Protein AF-A0A9Q9I8Y9-F1 (afdb_monomer_lite)

Foldseek 3Di:
DDPVVVVVVVVVVVVVVVVVPAPQQWKWKKFWFQDDDPQRIFIATHDTDSDPVVRVVVLVVLQVVQVPPPGRTPDIAMFGHDPVCNVPPDHRHSDPPPGDDDPPVAADPVRHGRVDDD

Secondary structure (DSSP, 8-state):
--HHHHHHHHHHHHHHHHHTS----EEEEEEEEE--TT-SEEEEEEEEES-HHHHHHHHHHHHHHHTTSSS--SEEEEEEE-HHHHHHPPTTB--TTS------TTB-TTS-BTT---

Structure (mmCIF, N/CA/C/O backbone):
data_AF-A0A9Q9I8Y9-F1
#
_entry.id   AF-A0A9Q9I8Y9-F1
#
loop_
_atom_site.group_PDB
_atom_site.id
_atom_site.type_symbol
_atom_site.label_atom_id
_atom_site.label_alt_id
_atom_site.label_comp_id
_atom_site.label_asym_id
_atom_site.label_entity_id
_atom_site.label_seq_id
_atom_site.pdbx_PDB_ins_code
_atom_site.Cartn_x
_atom_site.Cartn_y
_atom_site.Cartn_z
_atom_site.occupancy
_atom_site.B_iso_or_equiv
_atom_site.auth_seq_id
_atom_site.auth_comp_id
_atom_site.auth_asym_id
_atom_site.auth_atom_id
_atom_site.pdbx_PDB_model_num
ATOM 1 N N . MET A 1 1 ? -22.218 -8.005 -40.800 1.00 56.09 1 MET A N 1
ATOM 2 C CA . MET A 1 1 ? -21.967 -8.082 -39.341 1.00 56.09 1 MET A CA 1
ATOM 3 C C . MET A 1 1 ? -23.182 -7.520 -38.600 1.00 56.09 1 MET A C 1
ATOM 5 O O . MET A 1 1 ? -23.412 -6.318 -38.692 1.00 56.09 1 MET A O 1
ATOM 9 N N . PRO A 1 2 ? -24.039 -8.343 -37.965 1.00 65.06 2 PRO A N 1
ATOM 10 C CA . PRO A 1 2 ? -25.325 -7.869 -37.464 1.00 65.06 2 PRO A CA 1
ATOM 11 C C . PRO A 1 2 ? -25.139 -7.116 -36.140 1.00 65.06 2 PRO A C 1
ATOM 13 O O . PRO A 1 2 ? -24.527 -7.624 -35.203 1.00 65.06 2 PRO A O 1
ATOM 16 N N . ARG A 1 3 ? -25.713 -5.909 -36.053 1.00 59.34 3 ARG A N 1
ATOM 17 C CA . ARG A 1 3 ? -25.645 -4.960 -34.917 1.00 59.34 3 ARG A CA 1
ATOM 18 C C . ARG A 1 3 ? -25.956 -5.571 -33.536 1.00 59.34 3 ARG A C 1
ATOM 20 O O . ARG A 1 3 ? -25.594 -4.991 -32.516 1.00 59.34 3 ARG A O 1
ATOM 27 N N . LYS A 1 4 ? -26.611 -6.736 -33.506 1.00 64.88 4 LYS A N 1
ATOM 28 C CA . LYS A 1 4 ? -26.929 -7.513 -32.302 1.00 64.88 4 LYS A CA 1
ATOM 29 C C . LYS A 1 4 ? -25.673 -8.084 -31.628 1.00 64.88 4 LYS A C 1
ATOM 31 O O . LYS A 1 4 ? -25.500 -7.878 -30.435 1.00 64.88 4 LYS A O 1
ATOM 36 N N . ALA A 1 5 ? -24.748 -8.662 -32.399 1.00 69.06 5 ALA A N 1
ATOM 37 C CA . ALA A 1 5 ? -23.518 -9.255 -31.865 1.00 69.06 5 ALA A CA 1
ATOM 38 C C . ALA A 1 5 ? -22.603 -8.207 -31.207 1.00 69.06 5 ALA A C 1
ATOM 40 O O . ALA A 1 5 ? -22.046 -8.449 -30.143 1.00 69.06 5 ALA A O 1
ATOM 41 N N . LEU A 1 6 ? -22.509 -7.008 -31.795 1.00 67.81 6 LEU A N 1
ATOM 42 C CA . LEU A 1 6 ? -21.745 -5.897 -31.220 1.00 67.81 6 LEU A CA 1
ATOM 43 C C . LEU A 1 6 ? -22.374 -5.388 -29.914 1.00 67.81 6 LEU A C 1
ATOM 45 O O . LEU A 1 6 ? -21.666 -5.105 -28.955 1.00 67.81 6 LEU A O 1
ATOM 49 N N . ARG A 1 7 ? -23.709 -5.299 -29.857 1.00 70.31 7 ARG A N 1
ATOM 50 C CA . ARG A 1 7 ? -24.437 -4.870 -28.655 1.00 70.31 7 ARG A CA 1
ATOM 51 C C . ARG A 1 7 ? -24.292 -5.877 -27.514 1.00 70.31 7 ARG A C 1
ATOM 53 O O . ARG A 1 7 ? -24.099 -5.464 -26.373 1.00 70.31 7 ARG A O 1
ATOM 60 N N . ASP A 1 8 ? -24.346 -7.167 -27.828 1.00 72.88 8 ASP A N 1
ATOM 61 C CA . ASP A 1 8 ? -24.161 -8.236 -26.848 1.00 72.88 8 ASP A CA 1
ATOM 62 C C . ASP A 1 8 ? -22.708 -8.279 -26.352 1.00 72.88 8 ASP A C 1
ATOM 64 O O . ASP A 1 8 ? -22.485 -8.357 -25.148 1.00 72.88 8 ASP A O 1
ATOM 68 N N . LEU A 1 9 ? -21.722 -8.072 -27.232 1.00 69.00 9 LEU A N 1
ATOM 69 C CA . LEU A 1 9 ? -20.308 -7.982 -26.854 1.00 69.00 9 LEU A CA 1
ATOM 70 C C . LEU A 1 9 ? -20.020 -6.769 -25.952 1.00 69.00 9 LEU A C 1
ATOM 72 O O . LEU A 1 9 ? -19.363 -6.906 -24.922 1.00 69.00 9 LEU A O 1
ATOM 76 N N . VAL A 1 10 ? -20.561 -5.591 -26.285 1.00 71.50 10 VAL A N 1
ATOM 77 C CA . VAL A 1 10 ? -20.450 -4.385 -25.445 1.00 71.50 10 VAL A CA 1
ATOM 78 C C . VAL A 1 10 ? -21.114 -4.606 -24.086 1.00 71.50 10 VAL A C 1
ATOM 80 O O . VAL A 1 10 ? -20.544 -4.233 -23.064 1.00 71.50 10 VAL A O 1
ATOM 83 N N . ARG A 1 11 ? -22.281 -5.262 -24.048 1.00 65.00 11 ARG A N 1
ATOM 84 C CA . ARG A 1 11 ? -22.973 -5.604 -22.800 1.00 65.00 11 ARG A CA 1
ATOM 85 C C . ARG A 1 11 ? -22.157 -6.579 -21.952 1.00 65.00 11 ARG A C 1
ATOM 87 O O . ARG A 1 11 ? -22.025 -6.339 -20.759 1.00 65.00 11 ARG A O 1
ATOM 94 N N . THR A 1 12 ? -21.567 -7.618 -22.540 1.00 58.50 12 THR A N 1
ATOM 95 C CA . THR A 1 12 ? -20.705 -8.572 -21.825 1.00 58.50 12 THR A CA 1
ATOM 96 C C . THR A 1 12 ? -19.421 -7.917 -21.319 1.00 58.50 12 THR A C 1
ATOM 98 O O . THR A 1 12 ? -18.992 -8.204 -20.204 1.00 58.50 12 THR A O 1
ATOM 101 N N . LEU A 1 13 ? -18.822 -6.999 -22.081 1.00 54.16 13 LEU A N 1
ATOM 102 C CA . LEU A 1 13 ? -17.652 -6.233 -21.643 1.00 54.16 13 LEU A CA 1
ATOM 103 C C . LEU A 1 13 ? -18.000 -5.259 -20.512 1.00 54.16 13 LEU A C 1
ATOM 105 O O . LEU A 1 13 ? -17.259 -5.185 -19.535 1.00 54.16 13 LEU A O 1
ATOM 109 N N . LEU A 1 14 ? -19.148 -4.575 -20.583 1.00 53.12 14 LEU A N 1
ATOM 110 C CA . LEU A 1 14 ? -19.650 -3.750 -19.480 1.00 53.12 14 LEU A CA 1
ATOM 111 C C . LEU A 1 14 ? -19.963 -4.595 -18.243 1.00 53.12 14 LEU A C 1
ATOM 113 O O . LEU A 1 14 ? -19.573 -4.226 -17.144 1.00 53.12 14 LEU A O 1
ATOM 117 N N . GLN A 1 15 ? -20.618 -5.744 -18.410 1.00 49.44 15 GLN A N 1
ATOM 118 C CA . GLN A 1 15 ? -20.932 -6.659 -17.314 1.00 49.44 15 GLN A CA 1
ATOM 119 C C . GLN A 1 15 ? -19.673 -7.261 -16.694 1.00 49.44 15 GLN A C 1
ATOM 121 O O . GLN A 1 15 ? -19.630 -7.385 -15.483 1.00 49.44 15 GLN A O 1
ATOM 126 N N . ARG A 1 16 ? -18.620 -7.564 -17.465 1.00 47.50 16 ARG A N 1
ATOM 127 C CA . ARG A 1 16 ? -17.309 -7.969 -16.924 1.00 47.50 16 ARG A CA 1
ATOM 128 C C . ARG A 1 16 ? -16.589 -6.822 -16.217 1.00 47.50 16 ARG A C 1
ATOM 130 O O . ARG A 1 16 ? -15.936 -7.060 -15.212 1.00 47.50 16 ARG A O 1
ATOM 137 N N . ARG A 1 17 ? -16.740 -5.584 -16.691 1.00 45.47 17 ARG A N 1
ATOM 138 C CA . ARG A 1 17 ? -16.192 -4.382 -16.039 1.00 45.47 17 ARG A CA 1
ATOM 139 C C . ARG A 1 17 ? -16.923 -4.046 -14.732 1.00 45.47 17 ARG A C 1
ATOM 141 O O . ARG A 1 17 ? -16.293 -3.571 -13.799 1.00 45.47 17 ARG A O 1
ATOM 148 N N . LEU A 1 18 ? -18.224 -4.335 -14.660 1.00 46.59 18 LEU A N 1
ATOM 149 C CA . LEU A 1 18 ? -19.065 -4.160 -13.469 1.00 46.59 18 LEU A CA 1
ATOM 150 C C . LEU A 1 18 ? -18.995 -5.359 -12.506 1.00 46.59 18 LEU A C 1
ATOM 152 O O . LEU A 1 18 ? -19.034 -5.163 -11.301 1.00 46.59 18 LEU A O 1
ATOM 156 N N . ALA A 1 19 ? -18.841 -6.589 -13.001 1.00 44.06 19 ALA A N 1
ATOM 157 C CA . ALA A 1 19 ? -18.572 -7.784 -12.191 1.00 44.06 19 ALA A CA 1
ATOM 158 C C . ALA A 1 19 ? -17.113 -7.838 -11.706 1.00 44.06 19 ALA A C 1
ATOM 160 O O . ALA A 1 19 ? -16.819 -8.480 -10.705 1.00 44.06 19 ALA A O 1
ATOM 161 N N . GLY A 1 20 ? -16.216 -7.129 -12.397 1.00 42.50 20 GLY A N 1
ATOM 162 C CA . GLY A 1 20 ? -14.872 -6.774 -11.948 1.00 42.50 20 GLY A CA 1
ATOM 163 C C . GLY A 1 20 ? -14.836 -5.535 -11.051 1.00 42.50 20 GLY A C 1
ATOM 164 O O . GLY A 1 20 ? -13.746 -5.081 -10.709 1.00 42.50 20 GLY A O 1
ATOM 165 N N . ALA A 1 21 ? -15.991 -4.991 -10.639 1.00 48.56 21 ALA A N 1
ATOM 166 C CA . ALA A 1 21 ? -16.041 -4.150 -9.452 1.00 48.56 21 ALA A CA 1
ATOM 167 C C . ALA A 1 21 ? -15.774 -5.065 -8.252 1.00 48.56 21 ALA A C 1
ATOM 169 O O . ALA A 1 21 ? -16.695 -5.576 -7.614 1.00 48.56 21 ALA A O 1
ATOM 170 N N . ALA A 1 22 ? -14.488 -5.335 -8.021 1.00 56.12 22 ALA A N 1
ATOM 171 C CA . ALA A 1 22 ? -13.975 -5.945 -6.813 1.00 56.12 22 ALA A CA 1
ATOM 172 C C . ALA A 1 22 ? -14.752 -5.372 -5.626 1.00 56.12 22 ALA A C 1
ATOM 174 O O . ALA A 1 22 ? -14.798 -4.153 -5.433 1.00 56.12 22 ALA A O 1
ATOM 175 N N . ARG A 1 23 ? -15.455 -6.240 -4.892 1.00 64.75 23 ARG A N 1
ATOM 176 C CA . ARG A 1 23 ? -16.218 -5.830 -3.714 1.00 64.75 23 ARG A CA 1
ATOM 177 C C . ARG A 1 23 ? -15.235 -5.308 -2.680 1.00 64.75 23 ARG A C 1
ATOM 179 O O . ARG A 1 23 ? -14.692 -6.099 -1.927 1.00 64.75 23 ARG A O 1
ATOM 186 N N . VAL A 1 24 ? -15.022 -3.997 -2.640 1.00 80.06 24 VAL A N 1
ATOM 187 C CA . VAL A 1 24 ? -14.181 -3.358 -1.627 1.00 80.06 24 VAL A CA 1
ATOM 188 C C . VAL A 1 24 ? -14.709 -3.744 -0.245 1.00 80.06 24 VAL A C 1
ATOM 190 O O . VAL A 1 24 ? -15.813 -3.348 0.128 1.00 80.06 24 VAL A O 1
ATOM 193 N N . ASP A 1 25 ? -13.930 -4.525 0.501 1.00 87.50 25 ASP A N 1
ATOM 194 C CA . ASP A 1 25 ? -14.267 -4.964 1.861 1.00 87.50 25 ASP A CA 1
ATOM 195 C C . ASP A 1 25 ? -13.225 -4.524 2.902 1.00 87.50 25 ASP A C 1
ATOM 197 O O . ASP A 1 25 ? -13.370 -4.804 4.095 1.00 87.50 25 ASP A O 1
ATOM 201 N N . GLY A 1 26 ? -12.208 -3.779 2.468 1.00 92.38 26 GLY A N 1
ATOM 202 C CA . GLY A 1 26 ? -11.235 -3.150 3.339 1.00 92.38 26 GLY A CA 1
ATOM 203 C C . GLY A 1 26 ? -10.315 -2.174 2.617 1.00 92.38 26 GLY A C 1
ATOM 204 O O . GLY A 1 26 ? -10.636 -1.593 1.579 1.00 92.38 26 GLY A O 1
ATOM 205 N N . PHE A 1 27 ? -9.165 -1.964 3.239 1.00 93.06 27 PHE A N 1
ATOM 206 C CA . PHE A 1 27 ? -8.158 -0.993 2.855 1.00 93.06 27 PHE A CA 1
ATOM 207 C C . PHE A 1 27 ? -6.775 -1.612 3.018 1.00 93.06 27 PHE A C 1
ATOM 209 O O . PHE A 1 27 ? -6.547 -2.382 3.951 1.00 93.06 27 PHE A O 1
ATOM 216 N N . ALA A 1 28 ? -5.840 -1.234 2.155 1.00 94.75 28 ALA A N 1
ATOM 217 C CA . ALA A 1 28 ? -4.431 -1.593 2.272 1.00 94.75 28 ALA A CA 1
ATOM 218 C C . ALA A 1 28 ? -3.549 -0.344 2.195 1.00 94.75 28 ALA A C 1
ATOM 220 O O . ALA A 1 28 ? -3.941 0.676 1.623 1.00 94.75 28 ALA A O 1
ATOM 221 N N . VAL A 1 29 ? -2.349 -0.433 2.766 1.00 94.19 29 VAL A N 1
ATOM 222 C CA . VAL A 1 29 ? -1.293 0.563 2.579 1.00 94.19 29 VAL A CA 1
ATOM 223 C C . VAL A 1 29 ? -0.524 0.205 1.318 1.00 94.19 29 VAL A C 1
ATOM 225 O O . VAL A 1 29 ? 0.107 -0.850 1.251 1.00 94.19 29 VAL A O 1
ATOM 228 N N . ARG A 1 30 ? -0.573 1.093 0.332 1.00 93.69 30 ARG A N 1
ATOM 229 C CA . ARG A 1 30 ? 0.197 1.014 -0.899 1.00 93.69 30 ARG A CA 1
ATOM 230 C C . ARG A 1 30 ? 1.507 1.777 -0.738 1.00 93.69 30 ARG A C 1
ATOM 232 O O . ARG A 1 30 ? 1.492 2.941 -0.338 1.00 93.69 30 ARG A O 1
ATOM 239 N N . LEU A 1 31 ? 2.610 1.118 -1.064 1.00 92.38 31 LEU A N 1
ATOM 240 C CA . LEU A 1 31 ? 3.944 1.706 -1.135 1.00 92.38 31 LEU A CA 1
ATOM 241 C C . LEU A 1 31 ? 4.366 1.711 -2.598 1.00 92.38 31 LEU A C 1
ATOM 243 O O . LEU A 1 31 ? 4.438 0.642 -3.195 1.00 92.38 31 LEU A O 1
ATOM 247 N N . ASP A 1 32 ? 4.602 2.888 -3.166 1.00 91.50 32 ASP A N 1
ATOM 248 C CA . ASP A 1 32 ? 5.127 3.025 -4.524 1.00 91.50 32 ASP A CA 1
ATOM 249 C C . ASP A 1 32 ? 6.647 3.174 -4.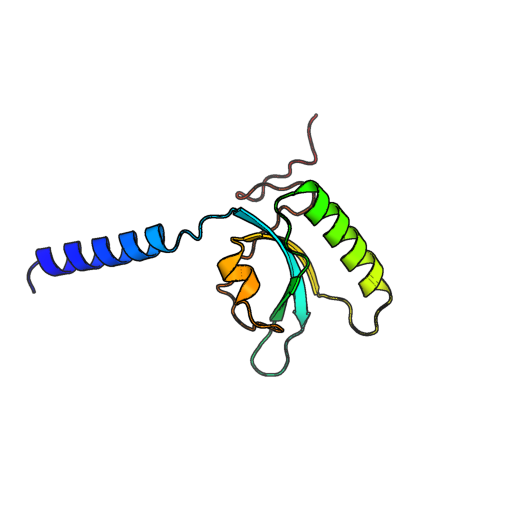468 1.00 91.50 32 ASP A C 1
ATOM 251 O O . ASP A 1 32 ? 7.172 4.020 -3.746 1.00 91.50 32 AS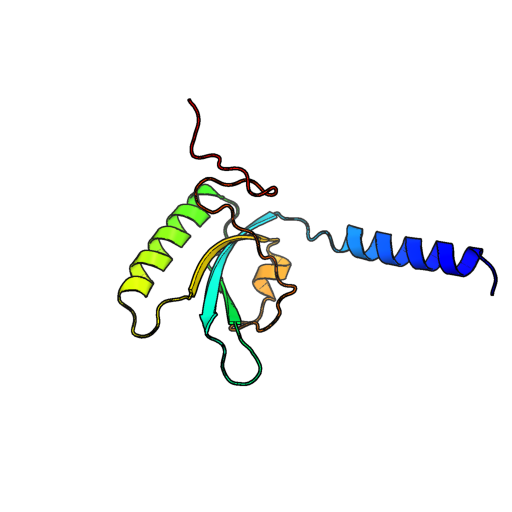P A O 1
ATOM 255 N N . TRP A 1 33 ? 7.351 2.371 -5.252 1.00 91.00 33 TRP A N 1
ATOM 256 C CA . TRP A 1 33 ? 8.805 2.309 -5.320 1.00 91.00 33 TRP A CA 1
ATOM 257 C C . TRP A 1 33 ? 9.295 2.725 -6.708 1.00 91.00 33 TRP A C 1
ATOM 259 O O . TRP A 1 33 ? 8.581 2.526 -7.700 1.00 91.00 33 TRP A O 1
ATOM 269 N N . PRO A 1 34 ? 10.516 3.272 -6.819 1.00 88.06 34 PRO A N 1
ATOM 270 C CA . PRO A 1 34 ? 11.139 3.447 -8.121 1.00 88.06 34 PRO A CA 1
ATOM 271 C C . PRO A 1 34 ? 11.348 2.076 -8.774 1.00 88.06 34 PRO A C 1
ATOM 273 O O . PRO A 1 34 ? 11.896 1.162 -8.160 1.00 88.06 34 PRO A O 1
ATOM 276 N N . GLY A 1 35 ? 10.883 1.930 -10.014 1.00 83.69 35 GLY A N 1
ATOM 277 C CA . GLY A 1 35 ? 11.134 0.727 -10.798 1.00 83.69 35 GLY A CA 1
ATOM 278 C C . GLY A 1 35 ? 12.517 0.747 -11.460 1.00 83.69 35 GLY A C 1
ATOM 279 O O . GLY A 1 35 ? 13.199 1.773 -11.498 1.00 83.69 35 GLY A O 1
ATOM 280 N N . TYR A 1 36 ? 12.924 -0.401 -12.004 1.00 76.62 36 TYR A N 1
ATOM 281 C CA . TYR A 1 36 ? 14.167 -0.552 -12.762 1.00 76.62 36 TYR A CA 1
ATOM 282 C C . TYR A 1 36 ? 13.880 -0.945 -14.219 1.00 76.62 36 TYR A C 1
ATOM 284 O O . TYR A 1 36 ? 12.948 -1.698 -14.515 1.00 76.62 36 TYR A O 1
ATOM 292 N N . GLY A 1 37 ? 14.715 -0.464 -15.145 1.00 79.94 37 GLY A N 1
ATOM 293 C CA . GLY A 1 37 ? 14.609 -0.785 -16.571 1.00 79.94 37 GLY A CA 1
ATOM 294 C C . GLY A 1 37 ? 13.345 -0.192 -17.218 1.00 79.94 37 GLY A C 1
ATOM 295 O O . GLY A 1 37 ? 13.141 1.016 -17.126 1.00 79.94 37 GLY A O 1
ATOM 296 N N . PRO A 1 38 ? 12.500 -0.991 -17.900 1.00 79.44 38 PRO A N 1
ATOM 297 C CA . PRO A 1 38 ? 11.304 -0.486 -18.582 1.00 79.44 38 PRO A CA 1
ATOM 298 C C . PRO A 1 38 ? 10.140 -0.161 -17.629 1.00 79.44 38 PRO A C 1
ATOM 300 O O . PRO A 1 38 ? 9.139 0.411 -18.058 1.00 79.44 38 PRO A O 1
ATOM 303 N N . VAL A 1 39 ? 10.239 -0.541 -16.351 1.00 77.25 39 VAL A N 1
ATOM 304 C CA . VAL A 1 39 ? 9.217 -0.274 -15.334 1.00 77.25 39 VAL A CA 1
ATOM 305 C C . VAL A 1 39 ? 9.598 0.999 -14.591 1.00 77.25 39 VAL A C 1
ATOM 307 O O . VAL A 1 39 ? 10.622 1.037 -13.918 1.00 77.25 39 VAL A O 1
ATOM 310 N N . LEU A 1 40 ? 8.768 2.039 -14.694 1.00 80.38 40 LEU A N 1
ATOM 311 C CA . LEU A 1 40 ? 9.028 3.323 -14.030 1.00 80.38 40 LEU A CA 1
ATOM 312 C C . LEU A 1 40 ? 8.689 3.292 -12.534 1.00 80.38 40 LEU A C 1
ATOM 314 O O . LEU A 1 40 ? 9.369 3.924 -11.730 1.00 80.38 40 LEU A O 1
ATOM 318 N N . VAL A 1 41 ? 7.641 2.556 -12.158 1.00 85.19 41 VAL A N 1
ATOM 319 C CA . VAL A 1 41 ? 7.146 2.451 -10.780 1.00 85.19 41 VAL A CA 1
ATOM 320 C C . VAL A 1 41 ? 6.655 1.029 -10.540 1.00 85.19 41 VAL A C 1
ATOM 322 O O . VAL A 1 41 ? 5.904 0.490 -11.355 1.00 85.19 41 VAL A O 1
ATOM 325 N N . CYS A 1 42 ? 7.047 0.438 -9.417 1.00 91.06 42 CYS A N 1
ATOM 326 C CA . CYS A 1 42 ? 6.418 -0.768 -8.883 1.00 91.06 42 CYS A CA 1
ATOM 327 C C . CYS A 1 42 ? 5.773 -0.458 -7.531 1.00 91.06 42 CYS A C 1
ATOM 329 O O . CYS A 1 42 ? 6.020 0.595 -6.948 1.00 91.06 42 CYS A O 1
ATOM 331 N N . HIS A 1 43 ? 4.899 -1.336 -7.046 1.00 91.75 43 HIS A N 1
ATOM 332 C CA . HIS A 1 43 ? 4.234 -1.100 -5.771 1.00 91.75 43 HIS A CA 1
ATOM 333 C C . HIS A 1 43 ? 3.979 -2.369 -4.973 1.00 91.75 43 HIS A C 1
ATOM 335 O O . HIS A 1 43 ? 3.766 -3.448 -5.528 1.00 91.75 43 HIS A O 1
ATOM 341 N N . ASP A 1 44 ? 3.920 -2.190 -3.658 1.00 92.56 44 ASP A N 1
ATOM 342 C CA . ASP A 1 44 ? 3.476 -3.200 -2.710 1.00 92.56 44 ASP A CA 1
ATOM 343 C C . ASP A 1 44 ? 2.149 -2.803 -2.087 1.00 92.56 44 ASP A C 1
ATOM 345 O O . ASP A 1 44 ? 1.931 -1.642 -1.733 1.00 92.56 44 ASP A O 1
ATOM 349 N N . LEU A 1 45 ? 1.287 -3.794 -1.873 1.00 93.50 45 LEU A N 1
ATOM 350 C CA . LEU A 1 45 ? 0.136 -3.664 -0.993 1.00 93.50 45 LEU A CA 1
ATOM 351 C C . LEU A 1 45 ? 0.450 -4.362 0.322 1.00 93.50 45 LEU A C 1
ATOM 353 O O . LEU A 1 45 ? 0.791 -5.542 0.365 1.00 93.50 45 LEU A O 1
ATOM 357 N N . THR A 1 46 ? 0.324 -3.628 1.418 1.00 93.50 46 THR A N 1
ATOM 358 C CA . THR A 1 46 ? 0.669 -4.111 2.751 1.00 93.50 46 THR A CA 1
ATOM 359 C C . THR A 1 46 ? -0.453 -3.828 3.741 1.00 93.50 46 THR A C 1
ATOM 361 O O . THR A 1 46 ? -1.309 -2.972 3.523 1.00 93.50 46 THR A O 1
ATOM 364 N N . GLN A 1 47 ? -0.432 -4.550 4.864 1.00 93.50 47 GLN A N 1
ATOM 365 C CA . GLN A 1 47 ? -1.197 -4.191 6.060 1.00 93.50 47 GLN A CA 1
ATOM 366 C C . GLN A 1 47 ? -2.714 -4.046 5.826 1.00 93.50 47 GLN A C 1
ATOM 368 O O . GLN A 1 47 ? -3.319 -3.086 6.299 1.00 93.50 47 GLN A O 1
ATOM 373 N N . PHE A 1 48 ? -3.335 -5.008 5.131 1.00 95.25 48 PHE A N 1
ATOM 374 C CA . PHE A 1 48 ? -4.785 -5.008 4.936 1.00 95.25 48 PHE A CA 1
ATOM 375 C C . PHE A 1 48 ? -5.549 -4.888 6.2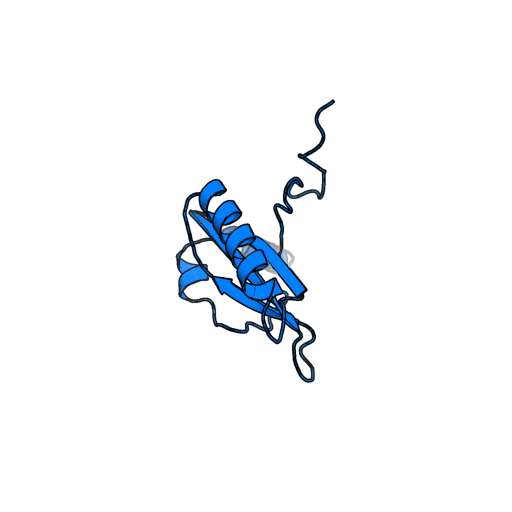58 1.00 95.25 48 PHE A C 1
ATOM 377 O O . PHE A 1 48 ? -5.225 -5.520 7.270 1.00 95.25 48 PHE A O 1
ATOM 384 N N . THR A 1 49 ? -6.611 -4.094 6.236 1.00 95.81 49 THR A N 1
ATOM 385 C CA . THR A 1 49 ? -7.540 -3.959 7.346 1.00 95.81 49 THR A CA 1
ATOM 386 C C . THR A 1 49 ? -8.909 -3.504 6.860 1.00 95.81 49 THR A C 1
ATOM 388 O O . THR A 1 49 ? -9.032 -2.738 5.911 1.00 95.81 49 THR A O 1
ATOM 391 N N . ARG A 1 50 ? -9.966 -3.912 7.564 1.00 94.94 50 ARG A N 1
ATOM 392 C CA . ARG A 1 50 ? -11.330 -3.430 7.304 1.00 94.94 50 ARG A CA 1
ATOM 393 C C . ARG A 1 50 ? -11.600 -2.018 7.852 1.00 94.94 50 ARG A C 1
ATOM 395 O O . ARG A 1 50 ? -12.678 -1.480 7.639 1.00 94.94 50 ARG A O 1
ATOM 402 N N . SER A 1 51 ? -10.647 -1.410 8.568 1.00 92.94 51 SER A N 1
ATOM 403 C CA . SER A 1 51 ? -10.790 -0.080 9.179 1.00 92.94 51 SER A CA 1
ATOM 404 C C . SER A 1 51 ? -9.928 0.966 8.470 1.00 92.94 51 SER A C 1
ATOM 406 O O . SER A 1 51 ? -8.699 0.914 8.536 1.00 92.94 51 SER A O 1
ATOM 408 N N . LEU A 1 52 ? -10.571 1.972 7.866 1.00 90.62 52 LEU A N 1
ATOM 409 C CA . LEU A 1 52 ? -9.879 3.094 7.222 1.00 90.62 52 LEU A CA 1
ATOM 410 C C . LEU A 1 52 ? -8.974 3.856 8.201 1.00 90.62 52 LEU A C 1
ATOM 412 O O . LEU A 1 52 ? -7.865 4.251 7.853 1.00 90.62 52 LEU A O 1
ATOM 416 N N . GLU A 1 53 ? -9.424 4.055 9.439 1.00 93.12 53 GLU A N 1
ATOM 417 C CA . GLU A 1 53 ? -8.628 4.746 10.454 1.00 93.12 53 GLU A CA 1
ATOM 418 C C . GLU A 1 53 ? -7.353 3.964 10.789 1.00 93.12 53 GLU A C 1
ATOM 420 O O . GLU A 1 53 ? -6.260 4.535 10.856 1.00 93.12 53 GLU A O 1
ATOM 425 N N . ARG A 1 54 ? -7.468 2.639 10.939 1.00 95.75 54 ARG A N 1
ATOM 426 C CA . ARG A 1 54 ? -6.308 1.777 11.172 1.00 95.75 54 ARG A CA 1
ATOM 427 C C . ARG A 1 54 ? -5.347 1.811 9.985 1.00 95.75 54 ARG A C 1
ATOM 429 O O . ARG A 1 54 ? -4.151 1.965 10.222 1.00 95.75 54 ARG A O 1
ATOM 436 N N . ALA A 1 55 ? -5.865 1.762 8.756 1.00 94.38 55 ALA A N 1
ATOM 437 C CA . ALA A 1 55 ? -5.065 1.877 7.538 1.00 94.38 55 ALA A CA 1
ATOM 438 C C . ALA A 1 55 ? -4.320 3.222 7.464 1.00 94.38 55 ALA A C 1
ATOM 440 O O . ALA A 1 55 ? -3.135 3.257 7.150 1.00 94.38 55 ALA A O 1
ATOM 441 N N . ARG A 1 56 ? -4.964 4.335 7.845 1.00 92.88 56 ARG A N 1
ATOM 442 C CA . ARG A 1 56 ? -4.317 5.659 7.922 1.00 92.88 56 ARG A CA 1
ATOM 443 C C . ARG A 1 56 ? -3.193 5.696 8.955 1.00 92.88 56 ARG A C 1
ATOM 445 O O . ARG A 1 56 ? -2.099 6.166 8.658 1.00 92.88 56 ARG A O 1
ATOM 452 N N . ARG A 1 57 ? -3.427 5.169 10.163 1.00 95.12 57 ARG A N 1
ATOM 453 C CA . ARG A 1 57 ? -2.385 5.081 11.206 1.00 95.12 57 ARG A CA 1
ATOM 454 C C . ARG A 1 57 ? -1.206 4.218 10.747 1.00 95.12 57 ARG A C 1
ATOM 456 O O . ARG A 1 57 ? -0.059 4.521 11.060 1.00 95.12 57 ARG A O 1
ATOM 463 N N . GLN A 1 58 ? -1.496 3.143 10.025 1.00 95.31 58 GLN A N 1
ATOM 464 C CA . GLN A 1 58 ? -0.518 2.248 9.414 1.00 95.31 58 GLN A CA 1
ATOM 465 C C . GLN A 1 58 ? 0.303 2.944 8.322 1.00 95.31 58 GLN A C 1
ATOM 467 O O . GLN A 1 58 ? 1.527 2.869 8.369 1.00 95.31 58 GLN A O 1
ATOM 472 N N . ALA A 1 59 ? -0.336 3.711 7.435 1.00 94.00 59 ALA A N 1
ATOM 473 C CA . ALA A 1 59 ? 0.343 4.515 6.421 1.00 94.00 59 ALA A CA 1
ATOM 474 C C . ALA A 1 59 ? 1.320 5.524 7.047 1.00 94.00 59 ALA A C 1
ATOM 476 O O . ALA A 1 59 ? 2.489 5.543 6.682 1.00 94.00 59 ALA A O 1
ATOM 477 N N . VAL A 1 60 ? 0.897 6.270 8.075 1.00 93.81 60 VAL A N 1
ATOM 478 C CA . VAL A 1 60 ? 1.785 7.206 8.798 1.00 93.81 60 VAL A CA 1
ATOM 479 C C . VAL A 1 60 ? 2.970 6.478 9.445 1.00 93.81 60 VAL A C 1
ATOM 481 O O . VAL A 1 60 ? 4.091 6.984 9.458 1.00 93.81 60 VAL A O 1
ATOM 484 N N . LYS A 1 61 ? 2.750 5.278 9.998 1.00 93.75 61 LYS A N 1
ATOM 485 C CA . LYS A 1 61 ? 3.844 4.457 10.542 1.00 93.75 61 LYS A CA 1
ATOM 486 C C . LYS A 1 61 ? 4.801 3.995 9.446 1.00 93.75 61 LYS A C 1
ATOM 488 O O . LYS A 1 61 ? 6.005 4.034 9.674 1.00 93.75 61 LYS A O 1
ATOM 493 N N . ALA A 1 62 ? 4.284 3.578 8.292 1.00 91.94 62 ALA A N 1
ATOM 494 C CA . ALA A 1 62 ? 5.093 3.159 7.154 1.00 91.94 62 ALA A CA 1
ATOM 495 C C . ALA A 1 62 ? 5.933 4.325 6.617 1.00 91.94 62 ALA A C 1
ATOM 497 O O . ALA A 1 62 ? 7.138 4.179 6.456 1.00 91.94 62 ALA A O 1
ATOM 498 N N . GLU A 1 63 ? 5.334 5.501 6.445 1.00 91.19 63 GLU A N 1
ATOM 499 C CA . GLU A 1 63 ? 6.032 6.717 6.021 1.00 91.19 63 GLU A CA 1
ATOM 500 C C . GLU A 1 63 ? 7.170 7.084 6.986 1.00 91.19 63 GLU A C 1
ATOM 502 O O . GLU A 1 63 ? 8.303 7.305 6.567 1.00 91.19 63 GLU A O 1
ATOM 507 N N . ARG A 1 64 ? 6.914 7.054 8.302 1.00 91.50 64 ARG A N 1
ATOM 508 C CA . ARG A 1 64 ? 7.946 7.308 9.326 1.00 91.50 64 ARG A CA 1
ATOM 509 C C . ARG A 1 64 ? 9.035 6.241 9.383 1.00 91.50 64 ARG A C 1
ATOM 511 O O . ARG A 1 64 ? 10.164 6.556 9.743 1.00 91.50 64 ARG A O 1
ATOM 518 N N . TYR A 1 65 ? 8.686 4.987 9.120 1.00 90.56 65 TYR A N 1
ATOM 519 C CA . TYR A 1 65 ? 9.645 3.888 9.093 1.00 90.56 65 TYR A CA 1
ATOM 520 C C . TYR A 1 65 ? 10.595 4.047 7.904 1.00 90.56 65 TYR A C 1
ATOM 522 O O . TYR A 1 65 ? 11.813 4.010 8.070 1.00 90.56 65 TYR A O 1
ATOM 530 N N . TRP A 1 66 ? 10.036 4.295 6.719 1.00 88.50 66 TRP A N 1
ATOM 531 C CA . TRP A 1 66 ? 10.802 4.379 5.483 1.00 88.50 66 TRP A CA 1
ATOM 532 C C . TRP A 1 66 ? 11.513 5.712 5.266 1.00 88.50 66 TRP A C 1
ATOM 534 O O . TRP A 1 66 ? 12.494 5.742 4.530 1.00 88.50 66 TRP A O 1
ATOM 544 N N . SER A 1 67 ? 11.110 6.794 5.940 1.00 84.31 67 SER A N 1
ATOM 545 C CA . SER A 1 67 ? 11.818 8.083 5.858 1.00 84.31 67 SER A CA 1
ATOM 546 C C . SER A 1 67 ? 13.265 8.028 6.359 1.00 84.31 67 SER A C 1
ATOM 548 O O . SER A 1 67 ? 14.052 8.921 6.061 1.00 84.31 67 SER A O 1
ATOM 550 N N . ARG A 1 68 ? 13.628 6.981 7.113 1.00 82.94 68 ARG A N 1
ATOM 551 C CA . ARG A 1 68 ? 14.996 6.711 7.582 1.00 82.94 68 ARG A CA 1
ATOM 552 C C . ARG A 1 68 ? 15.671 5.551 6.840 1.00 82.94 68 ARG A C 1
ATOM 554 O O . ARG A 1 68 ? 16.769 5.154 7.219 1.00 82.94 68 ARG A O 1
ATOM 561 N N . GLY A 1 69 ? 15.000 4.969 5.846 1.00 80.06 69 GLY A N 1
ATOM 562 C CA . GLY A 1 69 ? 15.505 3.842 5.069 1.00 80.06 69 GLY A CA 1
ATOM 563 C C . GLY A 1 69 ? 16.471 4.270 3.957 1.00 80.06 69 GLY A C 1
ATOM 564 O O . GLY A 1 69 ? 16.484 5.436 3.568 1.00 80.06 69 GLY A O 1
ATOM 565 N N . PRO A 1 70 ? 17.261 3.329 3.408 1.00 81.19 70 PRO A N 1
ATOM 566 C CA . PRO A 1 70 ? 18.201 3.612 2.319 1.00 81.19 70 PRO A CA 1
ATOM 567 C C . PRO A 1 70 ? 17.502 3.982 1.002 1.00 81.19 70 PRO A C 1
ATOM 569 O O . PRO A 1 70 ? 18.092 4.657 0.165 1.00 81.19 70 PRO A O 1
ATOM 572 N N . LEU A 1 71 ? 16.251 3.549 0.826 1.00 84.12 71 LEU A N 1
ATOM 573 C CA . LEU A 1 71 ? 15.412 3.878 -0.319 1.00 84.12 71 LEU A CA 1
ATOM 574 C C . LEU A 1 71 ? 13.992 4.183 0.181 1.00 84.12 71 LEU A C 1
ATOM 576 O O . LEU A 1 71 ? 13.268 3.250 0.533 1.00 84.12 71 LEU A O 1
ATOM 580 N N . PRO A 1 72 ? 13.591 5.461 0.279 1.00 86.38 72 PRO A N 1
ATOM 581 C CA . PRO A 1 72 ? 12.227 5.802 0.652 1.00 86.38 72 PRO A CA 1
ATOM 582 C C . PRO A 1 72 ? 11.263 5.503 -0.512 1.00 86.38 72 PRO A C 1
ATOM 584 O O . PRO A 1 72 ? 11.636 5.674 -1.677 1.00 86.38 72 PRO A O 1
ATOM 587 N N . PRO A 1 73 ? 10.018 5.081 -0.228 1.00 90.25 73 PRO A N 1
ATOM 588 C CA . PRO A 1 73 ? 8.989 4.968 -1.248 1.00 90.25 73 PRO A CA 1
ATOM 589 C C . PRO A 1 73 ? 8.688 6.350 -1.835 1.00 90.25 73 PRO A C 1
ATOM 591 O O . PRO A 1 73 ? 8.697 7.359 -1.128 1.00 90.25 73 PRO A O 1
ATOM 594 N N . LEU A 1 74 ? 8.375 6.382 -3.129 1.00 90.31 74 LEU A N 1
ATOM 595 C CA . LEU A 1 74 ? 7.929 7.576 -3.847 1.00 90.31 74 LEU A CA 1
ATOM 596 C C . LEU A 1 74 ? 6.594 8.087 -3.300 1.00 90.31 74 LEU A C 1
ATOM 598 O O . LEU A 1 74 ? 6.351 9.292 -3.273 1.00 90.31 74 LEU A O 1
ATOM 602 N N . ALA A 1 75 ? 5.729 7.167 -2.871 1.00 89.75 75 ALA A N 1
ATOM 603 C CA . ALA A 1 75 ? 4.462 7.492 -2.242 1.00 89.75 75 ALA A CA 1
ATOM 604 C C . ALA A 1 75 ? 4.027 6.406 -1.253 1.00 89.75 75 ALA A C 1
ATOM 606 O O . ALA A 1 75 ? 4.250 5.212 -1.459 1.00 89.75 75 ALA A O 1
ATOM 607 N N . VAL A 1 76 ? 3.344 6.838 -0.194 1.00 92.00 76 VAL A N 1
ATOM 608 C CA . VAL A 1 76 ? 2.636 5.971 0.751 1.00 92.00 76 VAL A CA 1
ATOM 609 C C . VAL A 1 76 ? 1.171 6.383 0.742 1.00 92.00 76 VAL A C 1
ATOM 611 O O . VAL A 1 76 ? 0.836 7.511 1.099 1.00 92.00 76 VAL A O 1
ATOM 614 N N . THR A 1 77 ? 0.279 5.490 0.320 1.00 89.81 77 THR A N 1
ATOM 615 C CA . THR A 1 77 ? -1.155 5.795 0.201 1.00 89.81 77 THR A CA 1
ATOM 616 C C . THR A 1 77 ? -2.020 4.706 0.819 1.00 89.81 77 THR A C 1
ATOM 618 O O . THR A 1 77 ? -1.585 3.577 1.020 1.00 89.81 77 THR A O 1
ATOM 621 N N . VAL A 1 78 ? -3.264 5.046 1.157 1.00 91.38 78 VAL A N 1
ATOM 622 C CA . VAL A 1 78 ? -4.281 4.062 1.544 1.00 91.38 78 VAL A CA 1
ATOM 623 C C . VAL A 1 78 ? -5.196 3.841 0.351 1.00 91.38 78 VAL A C 1
ATOM 625 O O . VAL A 1 78 ? -5.737 4.812 -0.180 1.00 91.38 78 VAL A O 1
ATOM 628 N N . VAL A 1 79 ? -5.385 2.580 -0.038 1.00 90.38 79 VAL A N 1
ATOM 629 C CA . VAL A 1 79 ? -6.233 2.199 -1.172 1.00 90.38 79 VAL A CA 1
ATOM 630 C C . VAL A 1 79 ? -7.384 1.296 -0.723 1.00 90.38 79 VAL A C 1
ATOM 632 O O . VAL A 1 79 ? -7.156 0.381 0.074 1.00 90.38 79 VAL A O 1
ATOM 635 N N . PRO A 1 80 ? -8.618 1.531 -1.205 1.00 88.94 80 PRO A N 1
ATOM 636 C CA . PRO A 1 80 ? -9.711 0.583 -1.037 1.00 88.94 80 PRO A CA 1
ATOM 637 C C . PRO A 1 80 ? -9.428 -0.680 -1.854 1.00 88.94 80 PRO A C 1
ATOM 639 O O . PRO A 1 80 ? -9.050 -0.599 -3.024 1.00 88.94 80 PRO A O 1
ATOM 642 N N . ILE A 1 81 ? -9.608 -1.847 -1.243 1.00 88.12 81 ILE A N 1
ATOM 643 C CA . ILE A 1 81 ? -9.367 -3.135 -1.894 1.00 88.12 81 ILE A CA 1
ATOM 644 C C . ILE A 1 81 ? -10.193 -4.232 -1.227 1.00 88.12 81 ILE A C 1
ATOM 646 O O . ILE A 1 81 ? -10.566 -4.115 -0.059 1.00 88.12 81 ILE A O 1
ATOM 650 N N . ASP A 1 82 ? -10.489 -5.297 -1.962 1.00 88.62 82 ASP A N 1
ATOM 651 C CA . ASP A 1 82 ? -11.026 -6.515 -1.373 1.00 88.62 82 ASP A CA 1
ATOM 652 C C . ASP A 1 82 ? -9.914 -7.449 -0.865 1.00 88.62 82 ASP A C 1
ATOM 654 O O . ASP A 1 82 ? -8.795 -7.481 -1.387 1.00 88.62 82 ASP A O 1
ATOM 658 N N . HIS A 1 83 ? -10.226 -8.242 0.153 1.00 90.31 83 HIS A N 1
ATOM 659 C CA . HIS A 1 83 ? -9.272 -9.154 0.771 1.00 90.31 83 HIS A CA 1
ATOM 660 C C . HIS A 1 83 ? -8.705 -10.198 -0.203 1.00 90.31 83 HIS A C 1
ATOM 662 O O . HIS A 1 83 ? -7.546 -10.596 -0.056 1.00 90.31 83 HIS A O 1
ATOM 668 N N . ALA A 1 84 ? -9.488 -10.661 -1.184 1.00 89.88 84 ALA A N 1
ATOM 669 C CA . ALA A 1 84 ? -9.036 -11.677 -2.129 1.00 89.88 84 ALA A CA 1
ATOM 670 C C . ALA A 1 84 ? -7.970 -11.092 -3.061 1.00 89.88 84 ALA A C 1
ATOM 672 O O . ALA A 1 84 ? -6.869 -11.639 -3.126 1.00 89.88 84 ALA A O 1
ATOM 673 N N . THR A 1 85 ? -8.245 -9.933 -3.668 1.00 87.94 85 THR A N 1
ATOM 674 C CA . THR A 1 85 ? -7.272 -9.208 -4.495 1.00 87.94 85 THR A CA 1
ATOM 675 C C . THR A 1 85 ? -6.016 -8.886 -3.695 1.00 87.94 85 THR A C 1
ATOM 677 O O . THR A 1 85 ? -4.926 -9.160 -4.185 1.00 87.94 85 THR A O 1
ATOM 680 N N . PHE A 1 86 ? -6.144 -8.395 -2.454 1.00 90.94 86 PHE A N 1
ATOM 681 C CA . PHE A 1 86 ? -4.991 -8.138 -1.580 1.00 90.94 86 PHE A CA 1
ATOM 682 C C . PHE A 1 86 ? -4.147 -9.398 -1.343 1.00 90.94 86 PHE A C 1
ATOM 684 O O . PHE A 1 86 ? -2.926 -9.349 -1.450 1.00 90.94 86 PHE A O 1
ATOM 691 N N . SER A 1 87 ? -4.789 -10.529 -1.040 1.00 90.69 87 SER A N 1
ATOM 692 C CA . SER A 1 87 ? -4.097 -11.781 -0.704 1.00 90.69 87 SER A CA 1
ATOM 693 C C . SER A 1 87 ? -3.365 -12.397 -1.892 1.00 90.69 87 SER A C 1
ATOM 695 O O . SER A 1 87 ? -2.340 -13.048 -1.712 1.00 90.69 87 SER A O 1
ATOM 697 N N . THR A 1 88 ? -3.890 -12.208 -3.103 1.00 89.88 88 THR A N 1
ATOM 698 C CA . THR A 1 88 ? -3.265 -12.697 -4.338 1.00 89.88 88 THR A CA 1
ATOM 699 C C . THR A 1 88 ? -2.331 -11.677 -4.983 1.00 89.88 88 THR A C 1
ATOM 701 O O . THR A 1 88 ? -1.742 -11.970 -6.023 1.00 89.88 88 THR A O 1
ATOM 704 N N . HIS A 1 89 ? -2.216 -10.472 -4.414 1.00 88.38 89 HIS A N 1
ATOM 705 C CA . HIS A 1 89 ? -1.444 -9.398 -5.025 1.00 88.38 89 HIS A CA 1
ATOM 706 C C . HIS A 1 89 ? 0.053 -9.706 -4.943 1.00 88.38 89 HIS A C 1
ATOM 708 O O . HIS A 1 89 ? 0.569 -9.922 -3.841 1.00 88.38 89 HIS A O 1
ATOM 714 N N . PRO A 1 90 ? 0.778 -9.722 -6.075 1.00 87.38 90 PRO A N 1
ATOM 715 C CA . PRO A 1 90 ? 2.214 -9.933 -6.044 1.00 87.38 90 PRO A CA 1
ATOM 716 C C . PRO A 1 90 ? 2.910 -8.737 -5.388 1.00 87.38 90 PRO A C 1
ATOM 718 O O . PRO A 1 90 ? 2.472 -7.592 -5.520 1.00 87.38 90 PRO A O 1
ATOM 721 N N . ARG A 1 91 ? 4.025 -9.008 -4.708 1.00 85.38 91 ARG A N 1
ATOM 722 C CA . ARG A 1 91 ? 4.954 -7.951 -4.294 1.00 85.38 91 ARG A CA 1
ATOM 723 C C . ARG A 1 91 ? 5.639 -7.349 -5.516 1.00 85.38 91 ARG A C 1
ATOM 725 O O . ARG 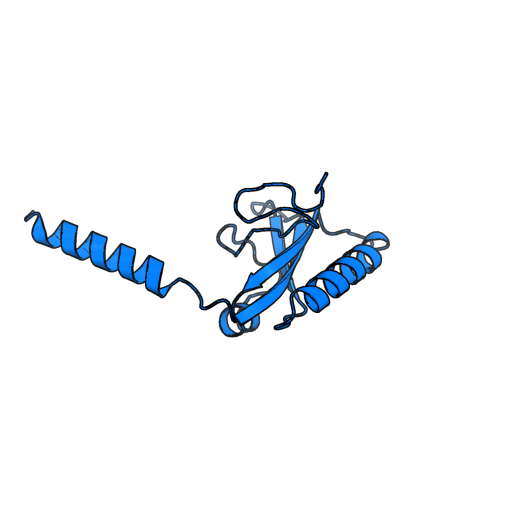A 1 91 ? 5.759 -8.022 -6.539 1.00 85.38 91 ARG A O 1
ATOM 732 N N . GLU A 1 92 ? 6.062 -6.097 -5.397 1.00 85.94 92 GLU A N 1
ATOM 733 C CA . GLU A 1 92 ? 6.749 -5.338 -6.448 1.00 85.94 92 GLU A CA 1
ATOM 734 C C . GLU A 1 92 ? 5.965 -5.332 -7.770 1.00 85.94 92 GLU A C 1
ATOM 736 O O . GLU A 1 92 ? 6.512 -5.467 -8.865 1.00 85.94 92 GLU A O 1
ATOM 741 N N . CYS A 1 93 ? 4.643 -5.176 -7.678 1.00 88.38 93 CYS A N 1
ATOM 742 C CA . CYS A 1 93 ? 3.768 -5.238 -8.834 1.00 88.38 93 CYS A CA 1
ATOM 743 C C . CYS A 1 93 ? 4.064 -4.068 -9.798 1.00 88.38 93 CYS A C 1
ATOM 745 O O . CYS A 1 93 ? 3.923 -2.905 -9.403 1.00 88.38 93 CYS A O 1
ATOM 747 N N . PRO A 1 94 ? 4.418 -4.332 -11.073 1.00 84.81 94 PRO A N 1
ATOM 748 C CA . PRO A 1 94 ? 4.728 -3.284 -12.050 1.00 84.81 94 PRO A CA 1
ATOM 749 C C . PRO A 1 94 ? 3.475 -2.735 -12.755 1.00 84.81 94 PRO A C 1
ATOM 751 O O . PRO A 1 94 ? 3.567 -1.883 -13.637 1.00 84.81 94 PRO A O 1
ATOM 754 N N . SER A 1 95 ? 2.291 -3.265 -12.433 1.00 79.94 95 SER A N 1
ATOM 755 C CA . SER A 1 95 ? 1.053 -2.935 -13.135 1.00 79.94 95 SER A CA 1
ATOM 756 C C . SER A 1 95 ? 0.532 -1.553 -12.745 1.00 79.94 95 SER A C 1
ATOM 758 O O . SER A 1 95 ? 0.285 -1.261 -11.574 1.00 79.94 95 SER A O 1
ATOM 760 N N . THR A 1 96 ? 0.268 -0.721 -13.751 1.00 71.50 96 THR A N 1
ATOM 761 C CA . THR A 1 96 ? -0.401 0.581 -13.596 1.00 71.50 96 THR A CA 1
ATOM 762 C C . THR A 1 96 ? -1.920 0.458 -13.457 1.00 71.50 96 THR A C 1
ATOM 764 O O . THR A 1 96 ? -2.585 1.428 -13.105 1.00 71.50 96 THR A O 1
ATOM 767 N N . ALA A 1 97 ? -2.484 -0.730 -13.708 1.00 71.00 97 ALA A N 1
ATOM 768 C CA . ALA A 1 97 ? -3.920 -0.994 -13.605 1.00 71.00 97 ALA A CA 1
ATOM 769 C C . ALA A 1 97 ? -4.376 -1.324 -12.173 1.00 71.00 97 ALA A C 1
ATOM 771 O O . ALA A 1 97 ? -5.569 -1.507 -11.926 1.00 71.00 97 ALA A O 1
ATOM 772 N N . CYS A 1 98 ? -3.438 -1.435 -11.232 1.00 78.19 98 CYS A N 1
ATOM 773 C CA . CYS A 1 98 ? -3.739 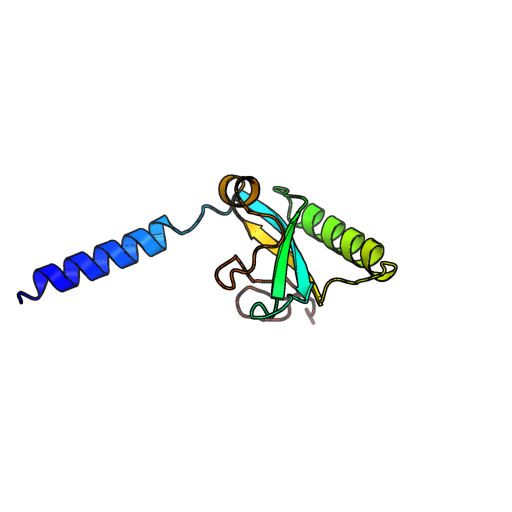-1.698 -9.833 1.00 78.19 98 CYS A CA 1
ATOM 774 C C . CYS A 1 98 ? -4.456 -0.504 -9.194 1.00 78.19 98 CYS A C 1
ATOM 776 O O . CYS A 1 98 ? -4.274 0.631 -9.646 1.00 78.19 98 CYS A O 1
ATOM 778 N N . PRO A 1 99 ? -5.281 -0.728 -8.156 1.00 69.62 99 PRO A N 1
ATOM 779 C CA . PRO A 1 99 ? -6.037 0.343 -7.526 1.00 69.62 99 PRO A CA 1
ATOM 780 C C . PRO A 1 99 ? -5.085 1.456 -7.086 1.00 69.62 99 PRO A C 1
ATOM 782 O O . PRO A 1 99 ? -4.152 1.255 -6.306 1.00 69.62 99 PRO A O 1
ATOM 785 N N . THR A 1 100 ? -5.308 2.630 -7.666 1.00 65.12 100 THR A N 1
ATOM 786 C CA . THR A 1 100 ? -4.467 3.808 -7.495 1.00 65.12 100 THR A CA 1
ATOM 787 C C . THR A 1 100 ? -5.395 4.960 -7.156 1.00 65.12 100 THR A C 1
ATOM 789 O O . THR A 1 100 ? -5.769 5.718 -8.037 1.00 65.12 100 THR A O 1
ATOM 792 N N . THR A 1 101 ? -5.837 5.059 -5.902 1.00 54.88 101 THR A N 1
ATOM 793 C CA . THR A 1 101 ? -6.291 6.344 -5.345 1.00 54.88 101 THR A CA 1
ATOM 794 C C . THR A 1 101 ? -6.394 6.305 -3.824 1.00 54.88 101 THR A C 1
ATOM 796 O O . THR A 1 101 ? -7.311 5.746 -3.227 1.00 54.88 101 THR A O 1
ATOM 799 N N . ALA A 1 102 ? -5.396 6.944 -3.218 1.00 41.88 102 ALA A N 1
ATOM 800 C CA . ALA A 1 102 ? -5.530 8.118 -2.367 1.00 41.88 102 ALA A CA 1
ATOM 801 C C . ALA A 1 102 ? -6.962 8.499 -1.929 1.00 41.88 102 ALA A C 1
ATOM 803 O O . ALA A 1 102 ? -7.629 9.295 -2.580 1.00 41.88 102 ALA A O 1
ATOM 804 N N . ALA A 1 103 ? -7.325 8.129 -0.702 1.00 37.59 103 ALA A N 1
ATOM 805 C CA . ALA A 1 103 ? -7.567 9.215 0.240 1.00 37.59 103 ALA A CA 1
ATOM 806 C C . ALA A 1 103 ? -6.183 9.681 0.711 1.00 37.59 103 ALA A C 1
ATOM 808 O O . ALA A 1 103 ? -5.708 9.272 1.773 1.00 37.59 103 ALA A O 1
ATOM 809 N N . LEU A 1 104 ? -5.514 10.512 -0.105 1.00 42.84 104 LEU A N 1
ATOM 810 C CA . LEU A 1 104 ? -4.526 11.452 0.429 1.00 42.84 104 LEU A CA 1
ATOM 811 C C . LEU A 1 104 ? -5.218 12.079 1.630 1.00 42.84 104 LEU A C 1
ATOM 813 O O . LEU A 1 104 ? -6.422 12.314 1.572 1.00 42.84 104 LEU A O 1
ATOM 817 N N . LEU A 1 105 ? -4.503 12.218 2.734 1.00 44.94 105 LEU A N 1
ATOM 818 C CA . LEU A 1 105 ? -4.988 12.737 4.007 1.00 44.94 105 LEU A CA 1
ATOM 819 C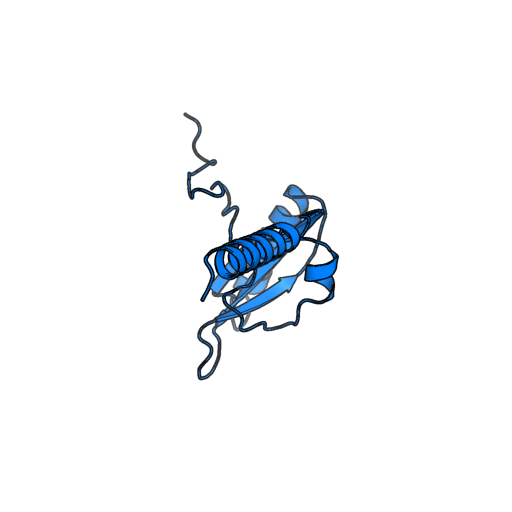 C . LEU A 1 105 ? -5.810 14.029 3.802 1.00 44.94 105 LEU A C 1
ATOM 821 O O . LEU A 1 105 ? -5.280 15.131 3.885 1.00 44.94 105 LEU A O 1
ATOM 825 N N . GLY A 1 106 ? -7.104 13.871 3.502 1.00 37.12 106 GLY A N 1
ATOM 826 C CA . GLY A 1 106 ? -7.977 14.945 3.058 1.00 37.12 106 GLY A CA 1
ATOM 827 C C . GLY A 1 106 ? -8.279 15.091 1.563 1.00 37.12 106 GLY A C 1
ATOM 828 O O . GLY A 1 106 ? -8.437 16.229 1.194 1.00 37.12 106 GLY A O 1
ATOM 829 N N . THR A 1 107 ? -8.428 14.090 0.687 1.00 39.44 107 THR A N 1
ATOM 830 C CA . THR A 1 107 ? -9.130 14.294 -0.611 1.00 39.44 107 THR A CA 1
ATOM 831 C C . THR A 1 107 ? -10.079 13.149 -0.985 1.00 39.44 107 THR A C 1
ATOM 833 O O . THR A 1 107 ? -9.809 11.994 -0.661 1.00 39.44 107 THR A O 1
ATOM 836 N N . ASP A 1 108 ? -11.218 13.460 -1.618 1.00 39.62 108 ASP A N 1
ATOM 837 C CA . ASP A 1 108 ? -12.191 12.465 -2.099 1.00 39.62 108 ASP A CA 1
ATOM 838 C C . ASP A 1 108 ? -11.797 11.841 -3.454 1.00 39.62 108 ASP A C 1
ATOM 840 O O . ASP A 1 108 ? -10.830 12.252 -4.094 1.00 39.62 108 ASP A O 1
ATOM 844 N N . ALA A 1 109 ? -12.574 10.854 -3.916 1.00 39.91 109 ALA A N 1
ATOM 845 C CA . ALA A 1 109 ? -12.364 10.158 -5.193 1.00 39.91 109 ALA A CA 1
ATOM 846 C C . ALA A 1 109 ? -12.453 11.068 -6.442 1.00 39.91 109 ALA A C 1
ATOM 848 O O . ALA A 1 109 ? -12.125 10.627 -7.541 1.00 39.91 109 ALA A O 1
ATOM 849 N N . ALA A 1 110 ? -12.887 12.324 -6.282 1.00 47.09 110 ALA A N 1
ATOM 850 C CA . ALA A 1 110 ? -12.890 13.361 -7.311 1.00 47.09 110 ALA A CA 1
ATOM 851 C C . ALA A 1 110 ? -11.727 14.366 -7.143 1.00 47.09 110 ALA A C 1
ATOM 853 O O . ALA A 1 110 ? -11.689 15.381 -7.834 1.00 47.09 110 ALA A O 1
ATOM 854 N N . GLY A 1 111 ? -10.786 14.109 -6.228 1.00 39.94 111 GLY A N 1
ATOM 855 C CA . GLY A 1 111 ? -9.637 14.971 -5.951 1.00 39.94 111 GLY A CA 1
ATOM 856 C C . GLY A 1 111 ? -9.950 16.198 -5.085 1.00 39.94 111 GLY A C 1
ATOM 857 O O . GLY A 1 111 ? -9.111 17.093 -4.989 1.00 39.94 111 GLY A O 1
ATOM 858 N N . ARG A 1 112 ? -11.128 16.284 -4.448 1.00 42.00 112 ARG A N 1
ATOM 859 C CA . ARG A 1 112 ? -11.526 17.457 -3.642 1.00 42.00 112 ARG A CA 1
ATOM 860 C C . ARG A 1 112 ? -11.007 17.371 -2.224 1.00 42.00 112 ARG A C 1
ATOM 862 O O . ARG A 1 112 ? -11.175 16.338 -1.590 1.00 42.00 112 ARG A O 1
ATOM 869 N N . ASN A 1 113 ? -10.431 18.462 -1.721 1.00 39.94 113 ASN A N 1
ATOM 870 C CA . ASN A 1 113 ? -9.740 18.492 -0.436 1.00 39.94 113 ASN A CA 1
ATOM 871 C C . ASN A 1 113 ? -10.718 18.507 0.767 1.00 39.94 113 ASN A C 1
ATOM 873 O O . ASN A 1 113 ? -11.428 19.482 0.974 1.00 39.94 113 ASN A O 1
ATOM 877 N N . LEU A 1 114 ? -10.766 17.419 1.540 1.00 52.03 114 LEU A N 1
ATOM 878 C CA . LEU A 1 114 ? -11.589 17.174 2.729 1.00 52.03 114 LEU A CA 1
ATOM 879 C C . LEU A 1 114 ? -10.957 17.666 4.050 1.00 52.03 114 LEU A C 1
ATOM 881 O O . LEU A 1 114 ? -11.617 17.574 5.081 1.00 52.03 114 LEU A O 1
ATOM 885 N N . THR A 1 115 ? -9.710 18.167 4.075 1.00 42.47 115 THR A N 1
ATOM 886 C CA . THR A 1 115 ? -9.113 18.762 5.301 1.00 42.47 115 THR A CA 1
ATOM 887 C C . THR A 1 115 ? -9.380 20.259 5.456 1.00 42.47 115 THR A C 1
ATOM 889 O O . THR A 1 115 ? -8.964 20.853 6.447 1.00 42.47 115 THR A O 1
ATOM 892 N N . ARG A 1 116 ? -10.132 20.872 4.535 1.00 37.41 116 ARG A N 1
ATOM 893 C CA . ARG A 1 116 ? -10.670 22.229 4.690 1.00 37.41 116 ARG A CA 1
ATOM 894 C C . ARG A 1 116 ? -12.194 22.175 4.817 1.00 37.41 116 ARG A C 1
ATOM 896 O O . ARG A 1 116 ? -12.900 22.040 3.825 1.00 37.41 116 ARG A O 1
ATOM 903 N N . SER A 1 117 ? -12.689 22.288 6.044 1.00 28.94 117 SER A N 1
ATOM 904 C CA . SER A 1 117 ? -13.996 22.900 6.325 1.00 28.94 117 SER A CA 1
ATOM 905 C C . SER A 1 117 ? -13.743 24.317 6.868 1.00 28.94 117 SER A C 1
ATOM 907 O O . SER A 1 117 ? -12.640 24.534 7.377 1.00 28.94 117 SER A O 1
ATOM 909 N N . PRO A 1 118 ? -14.670 25.272 6.657 1.00 41.09 118 PRO A N 1
ATOM 910 C CA . PRO A 1 118 ? -14.478 26.696 6.957 1.00 41.09 118 PRO A CA 1
ATOM 911 C C . PRO A 1 118 ? -14.114 26.982 8.415 1.00 41.09 118 PRO A C 1
ATOM 913 O O . PRO A 1 118 ? -14.567 26.221 9.300 1.00 41.09 118 PRO A O 1
#

Radius of gyration: 17.69 Å; chains: 1; bounding box: 45×39×50 Å

pLDDT: mean 75.19, std 19.66, range [28.94, 95.81]

Sequence (118 aa):
MPRKALRDLVRTLLQRRLAGAARVDGFAVRLDWPGYGPVLVCHDLTQFTRSLERARRQAVKAERYWSRGPLPPLAVTVVPIDHATFSTHPRECPSTACPTTAALLGTDAAGRNLTRSP

Organism: NCBI:txid35754